Protein 3B7C (pdb70)

Foldseek 3Di:
DVVLVVVLVVQLLVCLQVLNLVSVVQADQDQLAEAEPHDDDGGDVVVSVVCCVVPVDSLQSAHKDWDWPDWAPDPFKITKTKMWGHHDPDIDIWIKDFIWGQDPNHTHTSIYIYD

Structure (mmCIF, N/CA/C/O backbone):
data_3B7C
#
_entry.id   3B7C
#
_cell.length_a   66.190
_cell.length_b   66.190
_cell.length_c   126.070
_cell.angle_alpha   90.000
_cell.angle_beta   90.000
_cell.angle_gamma   120.000
#
_symmetry.space_group_name_H-M   'P 65 2 2'
#
loop_
_entity.id
_entity.type
_entity.pdbx_description
1 polymer 'Uncharacterized protein'
2 non-polymer 'CHLORIDE ION'
3 non-polymer 1,2-ETHANEDIOL
4 water water
#
loop_
_atom_site.group_PDB
_atom_site.id
_atom_site.type_symbol
_atom_site.label_atom_id
_atom_site.label_alt_id
_atom_site.label_comp_id
_atom_site.label_asym_id
_atom_site.label_entity_id
_atom_site.label_seq_id
_atom_site.pdbx_PDB_ins_code
_atom_site.Cartn_x
_atom_site.Cartn_y
_atom_site.Cartn_z
_atom_site.occupancy
_atom_site.B_iso_or_equiv
_atom_site.auth_seq_id
_atom_site.auth_comp_id
_atom_site.auth_asym_id
_atom_site.auth_atom_id
_atom_site.pdbx_PDB_model_num
ATOM 9 N N . PRO A 1 3 ? 9.432 30.525 -2.366 1.00 21.42 2 PRO A N 1
ATOM 10 C CA . PRO A 1 3 ? 8.036 30.855 -2.278 1.00 21.16 2 PRO A CA 1
ATOM 11 C C . PRO A 1 3 ? 7.055 29.711 -2.558 1.00 17.60 2 PRO A C 1
ATOM 12 O O . PRO A 1 3 ? 6.007 29.675 -1.962 1.00 15.25 2 PRO A O 1
ATOM 16 N N . THR A 1 4 ? 7.358 28.817 -3.487 1.00 14.18 3 THR A N 1
ATOM 17 C CA . THR A 1 4 ? 6.395 27.793 -3.811 1.00 13.71 3 THR A CA 1
ATOM 18 C C . THR A 1 4 ? 6.227 26.912 -2.571 1.00 14.98 3 THR A C 1
ATOM 19 O O . THR A 1 4 ? 5.118 26.459 -2.288 1.00 14.21 3 THR A O 1
ATOM 23 N N . ASP A 1 5 ? 7.320 26.735 -1.813 1.00 13.96 4 ASP A N 1
ATOM 24 C CA . ASP A 1 5 ? 7.279 25.905 -0.606 1.00 16.82 4 ASP A CA 1
ATOM 25 C C . ASP A 1 5 ? 6.421 26.573 0.472 1.00 18.35 4 ASP A C 1
ATOM 26 O O . ASP A 1 5 ? 5.639 25.898 1.167 1.00 18.15 4 ASP A O 1
ATOM 31 N N . ASP A 1 6 ? 6.566 27.892 0.593 1.00 16.14 5 ASP A N 1
ATOM 32 C CA . ASP A 1 6 ? 5.759 28.649 1.539 1.00 17.77 5 ASP A CA 1
ATOM 33 C C . ASP A 1 6 ? 4.300 28.609 1.142 1.00 16.82 5 ASP A C 1
ATOM 34 O O . ASP A 1 6 ? 3.413 28.550 2.036 1.00 15.10 5 ASP A O 1
ATOM 39 N N . ILE A 1 7 ? 4.009 28.616 -0.176 1.00 14.53 6 ILE A N 1
ATOM 40 C CA . ILE A 1 7 ? 2.626 28.613 -0.653 1.00 14.72 6 ILE A CA 1
ATOM 41 C C . ILE A 1 7 ? 1.981 27.251 -0.418 1.00 16.43 6 ILE A C 1
ATOM 42 O O . ILE A 1 7 ? 0.837 27.125 0.055 1.00 16.56 6 ILE A O 1
ATOM 47 N N . VAL A 1 8 ? 2.766 26.206 -0.670 1.00 12.59 7 VAL A N 1
ATOM 48 C CA . VAL A 1 8 ? 2.342 24.846 -0.369 1.00 14.89 7 VAL A CA 1
ATOM 49 C C . VAL A 1 8 ? 2.020 24.689 1.134 1.00 15.79 7 VAL A C 1
ATOM 50 O O . VAL A 1 8 ? 1.014 24.088 1.501 1.00 14.63 7 VAL A O 1
ATOM 54 N N . GLN A 1 9 ? 2.887 25.217 1.989 1.00 15.27 8 GLN A N 1
ATOM 55 C CA . GLN A 1 9 ? 2.688 25.157 3.429 1.00 17.60 8 GLN A CA 1
ATOM 56 C C . GLN A 1 9 ? 1.461 25.935 3.910 1.00 15.86 8 GLN A C 1
ATOM 57 O O . GLN A 1 9 ? 0.801 25.517 4.836 1.00 14.68 8 GLN A O 1
ATOM 63 N N A LEU A 1 10 ? 1.211 27.088 3.306 0.50 16.24 9 LEU A N 1
ATOM 64 N N B LEU A 1 10 ? 1.188 27.093 3.301 0.50 16.45 9 LEU A N 1
ATOM 65 C CA A LEU A 1 10 ? 0.005 27.854 3.560 0.50 15.81 9 LEU A CA 1
ATOM 66 C CA B LEU A 1 10 ? -0.046 27.848 3.560 0.50 16.32 9 LEU A CA 1
ATOM 67 C C A LEU A 1 10 ? -1.243 27.000 3.369 0.50 15.25 9 LEU A C 1
ATOM 68 C C B LEU A 1 10 ? -1.232 26.938 3.404 0.50 15.93 9 LEU A C 1
ATOM 69 O O A LEU A 1 10 ? -2.133 27.002 4.220 0.50 14.70 9 LEU A O 1
ATOM 70 O O B LEU A 1 10 ? -2.056 26.825 4.312 0.50 16.30 9 LEU A O 1
ATOM 79 N N . LEU A 1 11 ? -1.310 26.274 2.252 1.00 14.27 10 LEU A N 1
ATOM 80 C CA . LEU A 1 11 ? -2.462 25.415 1.972 1.00 14.45 10 LEU A CA 1
ATOM 81 C C . LEU A 1 11 ? -2.485 24.169 2.858 1.00 16.95 10 LEU A C 1
ATOM 82 O O . LEU A 1 11 ? -3.566 23.7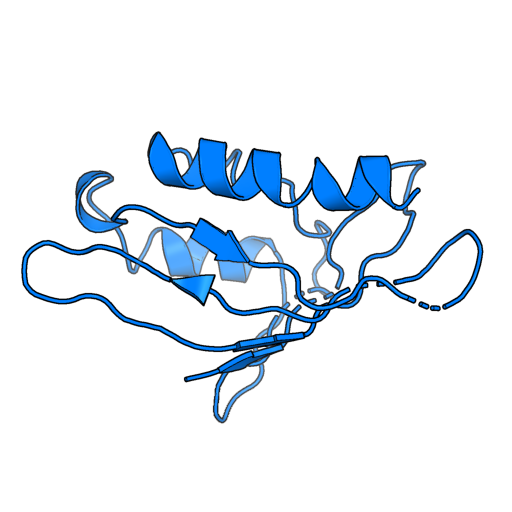32 3.333 1.00 16.24 10 LEU A O 1
ATOM 87 N N . LYS A 1 12 ? -1.312 23.613 3.136 1.00 12.78 11 LYS A N 1
ATOM 88 C CA . LYS A 1 12 ? -1.237 22.496 4.081 1.00 14.85 11 LYS A CA 1
ATOM 89 C C . LYS A 1 12 ? -1.717 22.945 5.467 1.00 12.77 11 LYS A C 1
ATOM 90 O O . LYS A 1 12 ? -2.474 22.220 6.100 1.00 14.59 11 LYS A O 1
ATOM 94 N N . GLY A 1 13 ? -1.294 24.115 5.936 1.00 13.31 12 GLY A N 1
ATOM 95 C CA . GLY A 1 13 ? -1.737 24.641 7.222 1.00 14.54 12 GLY A CA 1
ATOM 96 C C . GLY A 1 13 ? -3.254 24.819 7.319 1.00 15.74 12 GLY A C 1
ATOM 97 O O . GLY A 1 13 ? -3.894 24.557 8.374 1.00 16.55 12 GLY A O 1
ATOM 98 N N . GLN A 1 14 ? -3.848 25.275 6.220 1.00 14.48 13 GLN A N 1
ATOM 99 C CA . GLN A 1 14 ? -5.306 25.431 6.139 1.00 15.44 13 GLN A CA 1
ATOM 100 C C . GLN A 1 14 ? -6.016 24.061 6.221 1.00 15.50 13 GLN A C 1
ATOM 101 O O . GLN A 1 14 ? -6.947 23.944 6.960 1.00 15.60 13 GLN A O 1
ATOM 107 N N . GLU A 1 15 ? -5.561 23.060 5.473 1.00 15.53 14 GLU A N 1
ATOM 108 C CA . GLU A 1 15 ? -6.097 21.705 5.602 1.00 17.03 14 GLU A CA 1
ATOM 109 C C . GLU A 1 15 ? -6.056 21.260 7.060 1.00 16.43 14 GLU A C 1
ATOM 110 O O . GLU A 1 15 ? -7.030 20.768 7.614 1.00 14.45 14 GLU A O 1
ATOM 116 N N . GLU A 1 16 ? -4.908 21.437 7.689 1.00 17.45 15 GLU A N 1
ATOM 117 C CA . GLU A 1 16 ? -4.709 20.960 9.062 1.00 18.28 15 GLU A CA 1
ATOM 118 C C . GLU A 1 16 ? -5.606 21.676 10.027 1.00 13.69 15 GLU A C 1
ATOM 119 O O . GLU A 1 16 ? -6.248 21.042 10.854 1.00 17.29 15 GLU A O 1
ATOM 125 N N . ALA A 1 17 ? -5.751 22.995 9.865 1.00 15.92 16 ALA A N 1
ATOM 126 C CA . ALA A 1 17 ? -6.605 23.762 10.764 1.00 12.53 16 ALA A CA 1
ATOM 127 C C . ALA A 1 17 ? -8.047 23.346 10.591 1.00 16.67 16 ALA A C 1
ATOM 128 O O . ALA A 1 17 ? -8.750 23.099 11.567 1.00 16.80 16 ALA A O 1
ATOM 130 N N . TRP A 1 18 ? -8.502 23.270 9.337 1.00 13.42 17 TRP A N 1
ATOM 131 C CA . TRP A 1 18 ? -9.853 22.816 9.044 1.00 12.03 17 TRP A CA 1
ATOM 132 C C . TRP A 1 18 ? -10.128 21.432 9.657 1.00 15.53 17 TRP A C 1
ATOM 133 O O . TRP A 1 18 ? -11.164 21.228 10.267 1.00 15.64 17 TRP A O 1
ATOM 144 N N . ASN A 1 19 ? -9.169 20.533 9.492 1.00 13.58 18 ASN A N 1
ATOM 145 C CA . ASN A 1 19 ? -9.290 19.135 9.920 1.00 14.24 18 ASN A CA 1
ATOM 146 C C . ASN A 1 19 ? -9.234 18.920 11.434 1.00 18.84 18 ASN A C 1
ATOM 147 O O . ASN A 1 19 ? -9.681 17.874 11.938 1.00 16.11 18 ASN A O 1
ATOM 152 N N . ARG A 1 20 ? -8.795 19.941 12.164 1.00 15.85 19 ARG A N 1
ATOM 153 C CA . ARG A 1 20 ? -8.933 19.916 13.641 1.00 19.22 19 ARG A CA 1
ATOM 154 C C . ARG A 1 20 ? -10.071 20.821 14.149 1.00 19.12 19 ARG A C 1
ATOM 155 O O . ARG A 1 20 ? -10.288 20.940 15.372 1.00 17.81 19 ARG A O 1
ATOM 163 N N . GLY A 1 21 ? -10.818 21.428 13.223 1.00 16.97 20 GLY A N 1
ATOM 164 C CA . GLY A 1 21 ? -12.017 22.202 13.577 1.00 18.99 20 GLY A CA 1
ATOM 165 C C . GLY A 1 21 ? -11.669 23.614 14.051 1.00 18.92 20 GLY A C 1
ATOM 166 O O . GLY A 1 21 ? -12.446 24.218 14.823 1.00 20.69 20 GLY A O 1
ATOM 167 N N . ASP A 1 22 ? -10.523 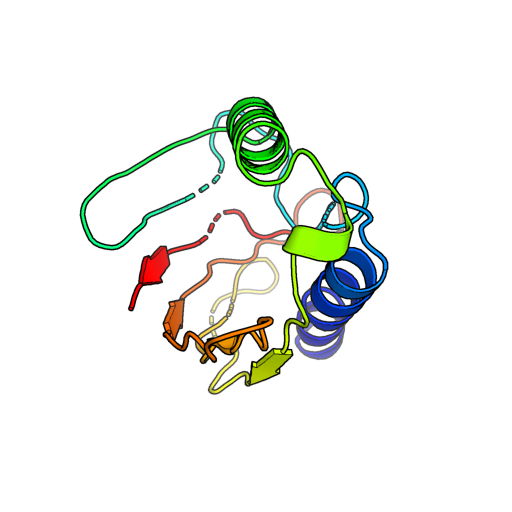24.158 13.614 1.00 18.59 21 ASP A N 1
ATOM 168 C CA . ASP A 1 22 ? -10.075 25.493 14.057 1.00 17.11 21 ASP A CA 1
ATOM 169 C C . ASP A 1 22 ? -10.266 26.543 12.955 1.00 19.53 21 ASP A C 1
ATOM 170 O O . ASP A 1 22 ? -9.358 26.753 12.161 1.00 18.41 21 ASP A O 1
ATOM 175 N N . LEU A 1 23 ? -11.441 27.184 12.928 1.00 21.43 22 LEU A N 1
ATOM 176 C CA . LEU A 1 23 ? -11.787 28.156 11.871 1.00 19.66 22 LEU A CA 1
ATOM 177 C C . LEU A 1 23 ? -10.917 29.387 11.978 1.00 20.21 22 LEU A C 1
ATOM 178 O O . LEU A 1 23 ? -10.566 30.004 10.953 1.00 16.71 22 LEU A O 1
ATOM 183 N N . ASP A 1 24 ? -10.540 29.760 13.200 1.00 20.24 23 ASP A N 1
ATOM 184 C CA . ASP A 1 24 ? -9.693 30.930 13.399 1.00 20.68 23 ASP A CA 1
ATOM 185 C C . ASP A 1 24 ? -8.307 30.733 12.787 1.00 21.20 23 ASP A C 1
ATOM 186 O O . ASP A 1 24 ? -7.820 31.610 12.058 1.00 22.35 23 ASP A O 1
ATOM 191 N N . ALA A 1 25 ? -7.729 29.554 12.979 1.00 17.19 24 ALA A N 1
ATOM 192 C CA . ALA A 1 25 ? -6.466 29.215 12.362 1.00 18.20 24 ALA A CA 1
ATOM 193 C C . ALA A 1 25 ? -6.567 29.099 10.851 1.00 15.54 24 ALA A C 1
ATOM 194 O O . ALA A 1 25 ? -5.672 29.523 10.143 1.00 16.43 24 ALA A O 1
ATOM 196 N N . TYR A 1 26 ? -7.673 28.524 10.389 1.00 14.67 25 TYR A N 1
ATOM 197 C CA . TYR A 1 26 ? -7.936 28.367 8.958 1.00 16.37 25 TYR A CA 1
ATOM 198 C C . TYR A 1 26 ? -7.908 29.720 8.291 1.00 15.05 25 TYR A C 1
ATOM 199 O O . TYR A 1 26 ? -7.348 29.862 7.185 1.00 15.29 25 TYR A O 1
ATOM 216 N N . GLN A 1 28 ? -6.335 32.310 8.995 1.00 15.62 27 GLN A N 1
ATOM 217 C CA . GLN A 1 28 ? -5.028 32.908 8.880 1.00 15.78 27 GLN A CA 1
ATOM 218 C C . GLN A 1 28 ? -4.395 32.704 7.532 1.00 16.64 27 GLN A C 1
ATOM 219 O O . GLN A 1 28 ? -3.469 33.397 7.201 1.00 16.02 27 GLN A O 1
ATOM 225 N N . GLY A 1 29 ? -4.897 31.775 6.724 1.00 15.04 28 GLY A N 1
ATOM 226 C CA . GLY A 1 29 ? -4.446 31.671 5.322 1.00 14.81 28 GLY A CA 1
ATOM 227 C C . GLY A 1 29 ? -4.851 32.796 4.394 1.00 14.59 28 GLY A C 1
ATOM 228 O O . GLY A 1 29 ? -4.255 32.969 3.310 1.00 14.90 28 GLY A O 1
ATOM 229 N N . TYR A 1 30 ? -5.867 33.547 4.810 1.00 14.21 29 TYR A N 1
ATOM 230 C CA . TYR A 1 30 ? -6.455 34.650 4.033 1.00 13.52 29 TYR A CA 1
ATOM 231 C C . TYR A 1 30 ? -5.972 35.997 4.522 1.00 11.64 29 TYR A C 1
ATOM 232 O O . TYR A 1 30 ? -5.808 36.229 5.724 1.00 12.43 29 TYR A O 1
ATOM 241 N N . TRP A 1 31 ? -5.812 36.909 3.579 1.00 14.77 30 TRP A N 1
ATOM 242 C CA . TRP A 1 31 ? -5.532 38.293 3.869 1.00 14.42 30 TRP A CA 1
ATOM 243 C C . TRP A 1 31 ? -6.576 38.927 4.749 1.00 11.91 30 TRP A C 1
ATOM 244 O O . TRP A 1 31 ? -7.739 38.965 4.384 1.00 12.86 30 TRP A O 1
ATOM 255 N N . GLN A 1 32 ? -6.125 39.485 5.869 1.00 11.43 31 GLN A N 1
ATOM 256 C CA . GLN A 1 32 ? -7.073 40.089 6.798 1.00 8.40 31 GLN A CA 1
ATOM 257 C C . GLN A 1 32 ? -7.378 41.514 6.420 1.00 13.35 31 GLN A C 1
ATOM 258 O O . GLN A 1 32 ? -6.741 42.482 6.919 1.00 12.88 31 GLN A O 1
ATOM 264 N N . ASN A 1 33 ? -8.341 41.659 5.519 1.00 12.56 32 ASN A N 1
ATOM 265 C CA . ASN A 1 33 ? -8.659 42.944 4.965 1.00 13.68 32 ASN A CA 1
ATOM 266 C C . ASN A 1 33 ? -10.096 42.899 4.450 1.00 15.88 32 ASN A C 1
ATOM 267 O O . ASN A 1 33 ? -10.594 41.840 4.032 1.00 13.14 32 ASN A O 1
ATOM 272 N N A GLU A 1 34 ? -10.759 44.054 4.489 0.50 14.45 33 GLU A N 1
ATOM 273 N N B GLU A 1 34 ? -10.804 44.023 4.556 0.50 15.30 33 GLU A N 1
ATOM 274 C CA A GLU A 1 34 ? -12.052 44.250 3.813 0.50 13.73 33 GLU A CA 1
ATOM 275 C CA B GLU A 1 34 ? -12.149 44.130 3.968 0.50 16.39 33 GLU A CA 1
ATOM 276 C C A GLU A 1 34 ? -11.982 44.054 2.272 0.50 12.60 33 GLU A C 1
ATOM 277 C C B GLU A 1 34 ? -12.217 43.770 2.475 0.50 16.67 33 GLU A C 1
ATOM 278 O O A GLU A 1 34 ? -12.994 43.766 1.605 0.50 14.57 33 GLU A O 1
ATOM 279 O O B GLU A 1 34 ? -13.253 43.284 1.998 0.50 15.59 33 GLU A O 1
ATOM 290 N N A GLN A 1 35 ? -10.794 44.164 1.697 0.50 10.40 34 GLN A N 1
ATOM 291 N N B GLN A 1 35 ? -11.134 44.022 1.743 0.50 15.51 34 GLN A N 1
ATOM 292 C CA A GLN A 1 35 ? -10.646 43.888 0.265 0.50 11.30 34 GLN A CA 1
ATOM 293 C CA B GLN A 1 35 ? -11.089 43.768 0.294 0.50 17.97 34 GLN A CA 1
ATOM 294 C C A GLN A 1 35 ? -10.585 42.408 -0.104 0.50 10.70 34 GLN A C 1
ATOM 295 C C B GLN A 1 35 ? -10.449 42.422 -0.080 0.50 15.43 34 GLN A C 1
ATOM 296 O O A GLN A 1 35 ? -10.764 42.080 -1.285 0.50 8.83 34 GLN A O 1
ATOM 297 O O B GLN A 1 35 ? -9.999 42.202 -1.210 0.50 17.45 34 GLN A O 1
ATOM 308 N N . LEU A 1 36 ? -10.438 41.502 0.873 1.00 13.89 35 LEU A N 1
ATOM 309 C CA . LEU A 1 36 ? -10.341 40.064 0.534 1.00 11.29 35 LEU A CA 1
ATOM 310 C C . LEU A 1 36 ? -11.559 39.740 -0.355 1.00 12.70 35 LEU A C 1
ATOM 311 O O . LEU A 1 36 ? -12.671 40.090 -0.018 1.00 12.45 35 LEU A O 1
ATOM 332 N N A LEU A 1 38 ? -13.712 36.604 -2.177 0.50 10.62 37 LEU A N 1
ATOM 333 N N B LEU A 1 38 ? -13.785 36.994 -2.387 0.50 13.81 37 LEU A N 1
ATOM 334 C CA A LEU A 1 38 ? -14.096 35.199 -2.392 0.50 13.23 37 LEU A CA 1
ATOM 335 C CA B LEU A 1 38 ? -14.167 35.581 -2.427 0.50 15.11 37 LEU A CA 1
ATOM 336 C C A LEU A 1 38 ? -15.235 35.147 -3.401 0.50 13.44 37 LEU A C 1
ATOM 337 C C B LEU A 1 38 ? -15.148 35.415 -3.592 0.50 13.44 37 LEU A C 1
ATOM 338 O O A LEU A 1 38 ? -16.310 35.726 -3.240 0.50 13.83 37 LEU A O 1
ATOM 339 O O B LEU A 1 38 ? -16.043 36.258 -3.747 0.50 11.93 37 LEU A O 1
ATOM 348 N N . ILE A 1 39 ? -14.976 34.387 -4.435 1.00 13.78 38 ILE A N 1
ATOM 349 C CA . ILE A 1 39 ? -15.901 34.182 -5.538 1.00 13.02 38 ILE A CA 1
ATOM 350 C C . ILE A 1 39 ? -16.368 32.736 -5.523 1.00 10.79 38 ILE A C 1
ATOM 351 O O . ILE A 1 39 ? -15.566 31.840 -5.439 1.00 12.34 38 ILE A O 1
ATOM 356 N N . SER A 1 40 ? -17.679 32.522 -5.559 1.00 11.43 39 SER A N 1
ATOM 357 C CA . SER A 1 40 ? -18.259 31.207 -5.533 1.00 13.47 39 SER A CA 1
ATOM 358 C C . SER A 1 40 ? -18.690 30.900 -6.968 1.00 13.37 39 SER A C 1
ATOM 359 O O . SER A 1 40 ? -18.216 31.552 -7.931 1.00 15.63 39 SER A O 1
ATOM 362 N N A ASN A 1 41 ? -19.578 29.933 -7.151 0.50 11.66 40 ASN A N 1
ATOM 363 N N B ASN A 1 41 ? -19.558 29.907 -7.132 0.50 12.98 40 ASN A N 1
ATOM 364 C CA A ASN A 1 41 ? -20.103 29.633 -8.501 0.50 11.38 40 ASN A CA 1
ATOM 365 C CA B ASN A 1 41 ? -20.163 29.615 -8.444 0.50 13.83 40 ASN A CA 1
ATOM 366 C C A ASN A 1 41 ? -20.762 30.815 -9.205 0.50 12.13 40 ASN A C 1
ATOM 367 C C B ASN A 1 41 ? -20.634 30.888 -9.137 0.50 14.12 40 ASN A C 1
ATOM 368 O O A ASN A 1 41 ? -20.665 30.935 -10.443 0.50 8.62 40 ASN A O 1
ATOM 369 O O B ASN A 1 41 ? -20.216 31.183 -10.251 0.50 16.73 40 ASN A O 1
ATOM 378 N N . GLY A 1 42 ? -21.482 31.665 -8.464 1.00 11.91 41 GLY A N 1
ATOM 379 C CA . GLY A 1 42 ? -22.242 32.726 -9.097 1.00 13.24 41 GLY A CA 1
ATOM 380 C C . GLY A 1 42 ? -22.209 34.065 -8.416 1.00 11.75 41 GLY A C 1
ATOM 381 O O . GLY A 1 42 ? -22.884 34.977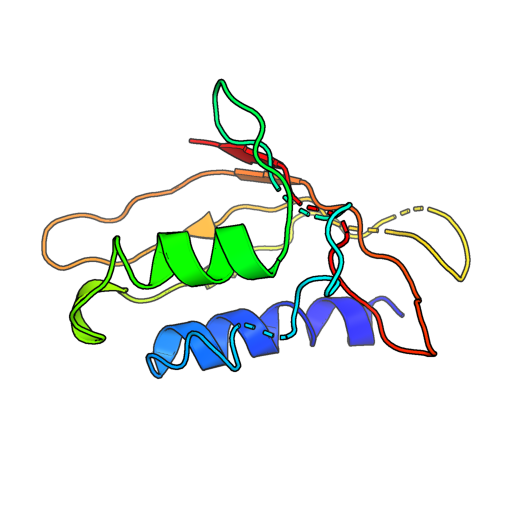 -8.866 1.00 13.90 41 GLY A O 1
ATOM 382 N N . LYS A 1 43 ? -21.471 34.201 -7.347 1.00 12.38 42 LYS A N 1
ATOM 383 C CA . LYS A 1 43 ? -21.540 35.425 -6.534 1.00 14.36 42 LYS A CA 1
ATOM 384 C C . LYS A 1 43 ? -20.187 35.871 -5.965 1.00 12.75 42 LYS A C 1
ATOM 385 O O . LYS A 1 43 ? -19.297 35.089 -5.795 1.00 14.29 42 LYS A O 1
ATOM 387 N N . PHE A 1 44 ? -20.092 37.152 -5.670 1.00 18.04 43 PHE A N 1
ATOM 388 C CA . PHE A 1 44 ? -18.927 37.743 -4.981 1.00 16.24 43 PHE A CA 1
ATOM 389 C C . PHE A 1 44 ? -19.229 38.030 -3.533 1.00 20.80 43 PHE A C 1
ATOM 390 O O . PHE A 1 44 ? -20.339 38.447 -3.183 1.00 22.50 43 PHE A O 1
ATOM 398 N N . ARG A 1 45 ? -18.239 37.827 -2.698 1.00 18.28 44 ARG A N 1
ATOM 399 C CA . ARG A 1 45 ? -18.359 38.280 -1.312 1.00 17.48 44 ARG A CA 1
ATOM 400 C C . ARG A 1 45 ? -16.995 38.887 -0.968 1.00 20.34 44 ARG A C 1
ATOM 401 O O . ARG A 1 45 ? -15.968 38.550 -1.553 1.00 22.21 44 ARG A O 1
ATOM 404 N N . ASN A 1 46 ? -16.966 39.795 -0.028 1.00 14.50 45 ASN A N 1
ATOM 405 C CA . ASN A 1 46 ? -15.707 40.369 0.356 1.00 14.32 45 ASN A CA 1
ATOM 406 C C . ASN A 1 46 ? -15.565 40.453 1.857 1.00 14.47 45 ASN A C 1
ATOM 407 O O . ASN A 1 46 ? -16.569 40.577 2.576 1.00 16.51 45 ASN A O 1
ATOM 412 N N . GLY A 1 47 ? -14.314 40.430 2.284 1.00 15.04 46 GLY A N 1
ATOM 413 C CA . GLY A 1 47 ? -13.915 40.762 3.649 1.00 13.50 46 GLY A CA 1
ATOM 414 C C . GLY A 1 47 ? -13.640 39.526 4.475 1.00 13.00 46 GLY A C 1
ATOM 415 O O . GLY A 1 47 ? -14.364 38.529 4.422 1.00 13.24 46 GLY A O 1
ATOM 416 N N . TRP A 1 48 ? -12.615 39.632 5.279 1.00 15.03 47 TRP A N 1
ATOM 417 C CA . TRP A 1 48 ? -12.127 38.553 6.112 1.00 11.94 47 TRP A CA 1
ATOM 418 C C . TRP A 1 48 ? -13.077 38.349 7.286 1.00 12.42 47 TRP A C 1
ATOM 419 O O . TRP A 1 48 ? -13.418 37.233 7.623 1.00 11.51 47 TRP A O 1
ATOM 430 N N . ASP A 1 49 ? -13.469 39.442 7.960 1.00 12.99 48 ASP A N 1
ATOM 431 C CA . ASP A 1 49 ? -14.413 39.314 9.086 1.00 13.51 48 ASP A CA 1
ATOM 432 C C . ASP A 1 49 ? -15.713 38.650 8.635 1.00 13.22 48 ASP A C 1
ATOM 433 O O . ASP A 1 49 ? -16.263 37.764 9.309 1.00 13.33 48 ASP A O 1
ATOM 438 N N . GLU A 1 50 ? -16.219 39.110 7.506 1.00 12.64 49 GLU A N 1
ATOM 439 C CA . GLU A 1 50 ? -17.474 38.614 6.943 1.00 14.95 49 GLU A CA 1
ATOM 440 C C . GLU A 1 50 ? -17.362 37.121 6.596 1.00 16.18 49 GLU A C 1
ATOM 441 O O . GLU A 1 50 ? -18.302 36.367 6.857 1.00 15.59 49 GLU A O 1
ATOM 447 N N . THR A 1 51 ? -16.205 36.732 6.056 1.00 15.87 50 THR A N 1
ATOM 448 C CA . THR A 1 51 ? -15.929 35.312 5.695 1.00 14.79 50 THR A CA 1
ATOM 449 C C . THR A 1 51 ? -15.822 34.410 6.935 1.00 13.32 50 THR A C 1
ATOM 450 O O . THR A 1 51 ? -16.392 33.331 6.985 1.00 13.25 50 THR A O 1
ATOM 454 N N . LEU A 1 52 ? -15.110 34.858 7.948 1.00 12.52 51 LEU A N 1
ATOM 455 C CA . LEU A 1 52 ? -15.074 34.133 9.195 1.00 13.73 51 LEU A CA 1
ATOM 456 C C . LEU A 1 52 ? -16.487 33.972 9.781 1.00 14.43 51 LEU A C 1
ATOM 457 O O . LEU A 1 52 ? -16.852 32.864 10.231 1.00 14.34 51 LEU A O 1
ATOM 462 N N . ALA A 1 53 ? -17.274 35.061 9.755 1.00 14.99 52 ALA A N 1
ATOM 463 C CA . ALA A 1 53 ? -18.639 35.035 10.321 1.00 18.90 52 ALA A CA 1
ATOM 464 C C . ALA A 1 53 ? -19.504 34.013 9.601 1.00 16.78 52 ALA A C 1
ATOM 465 O O . ALA A 1 53 ? -20.295 33.290 10.270 1.00 18.40 52 ALA A O 1
ATOM 467 N N . ALA A 1 54 ? -19.343 33.972 8.274 1.00 16.31 53 ALA A N 1
ATOM 468 C CA . ALA A 1 54 ? -20.074 33.049 7.378 1.00 16.97 53 ALA A CA 1
ATOM 469 C C . ALA A 1 54 ? -19.720 31.583 7.726 1.00 19.32 53 ALA A C 1
ATOM 470 O O . ALA A 1 54 ? -20.602 30.744 7.882 1.00 18.40 53 ALA A O 1
ATOM 472 N N . TYR A 1 55 ? -18.452 31.265 7.925 1.00 16.81 54 TYR A N 1
ATOM 473 C CA . TYR A 1 55 ? -18.108 29.878 8.281 1.00 16.82 54 TYR A CA 1
ATOM 474 C C . TYR A 1 55 ? -18.696 29.473 9.611 1.00 16.42 54 TYR A C 1
ATOM 475 O O . TYR A 1 55 ? -19.238 28.380 9.746 1.00 18.72 54 TYR A O 1
ATOM 484 N N . LYS A 1 56 ? -18.694 30.399 10.588 1.00 16.65 55 LYS A N 1
ATOM 485 C CA . LYS A 1 56 ? -19.226 30.112 11.904 1.00 18.07 55 LYS A CA 1
ATOM 486 C C . LYS A 1 56 ? -20.726 29.852 11.847 1.00 19.45 55 LYS A C 1
ATOM 487 O O . LYS A 1 56 ? -21.218 28.985 12.565 1.00 19.58 55 LYS A O 1
ATOM 493 N N A LYS A 1 57 ? -21.415 30.647 11.013 0.50 21.24 56 LYS A N 1
ATOM 494 N N B LYS A 1 57 ? -21.434 30.609 11.004 0.50 20.07 56 LYS A N 1
ATOM 495 C CA A LYS A 1 57 ? -22.847 30.507 10.701 0.50 21.91 56 LYS A CA 1
ATOM 496 C CA B LYS A 1 57 ? -22.874 30.432 10.806 0.50 20.46 56 LYS A CA 1
ATOM 497 C C A LYS A 1 57 ? -23.166 29.146 10.111 0.50 20.21 56 LYS A C 1
ATOM 498 C C B LYS A 1 57 ? -23.212 29.140 10.069 0.50 19.52 56 LYS A C 1
ATOM 499 O O A LYS A 1 57 ? -24.130 28.490 10.529 0.50 22.03 56 LYS A O 1
ATOM 500 O O B LYS A 1 57 ? -24.255 28.527 10.329 0.50 22.01 56 LYS A O 1
ATOM 511 N N . ASN A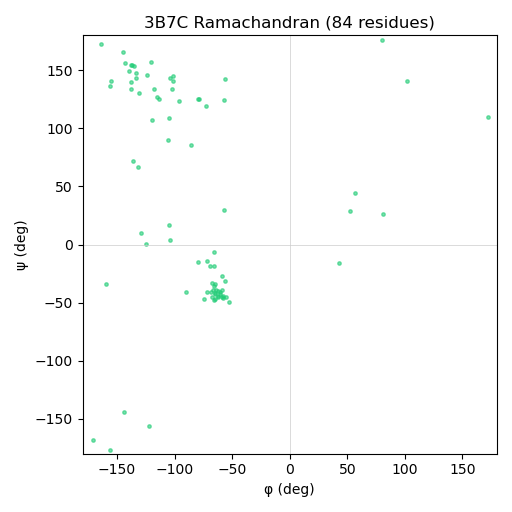 1 58 ? -22.338 28.719 9.162 1.00 18.81 57 ASN A N 1
ATOM 512 C CA . ASN A 1 58 ? -22.601 27.495 8.404 1.00 18.94 57 ASN A CA 1
ATOM 513 C C . ASN A 1 58 ? -22.171 26.213 9.083 1.00 20.49 57 ASN A C 1
ATOM 514 O O . ASN A 1 58 ? -22.707 25.133 8.746 1.00 19.27 57 ASN A O 1
ATOM 519 N N . TYR A 1 59 ? -21.220 26.343 10.006 1.00 16.87 58 TYR A N 1
ATOM 520 C CA . TYR A 1 59 ? -20.621 25.206 10.709 1.00 17.38 58 TYR A CA 1
ATOM 521 C C . TYR A 1 59 ? -20.600 25.478 12.203 1.00 18.92 58 TYR A C 1
ATOM 522 O O . TYR A 1 59 ? -19.506 25.636 12.772 1.00 21.38 58 TYR A O 1
ATOM 531 N N . PRO A 1 60 ? -21.801 25.552 12.842 1.00 23.22 59 PRO A N 1
ATOM 532 C CA . PRO A 1 60 ? -21.920 25.718 14.285 1.00 25.27 59 PRO A CA 1
ATOM 533 C C . PRO A 1 60 ? -21.241 24.582 15.073 1.00 26.73 59 PRO A C 1
ATOM 534 O O . PRO A 1 60 ? -20.803 24.790 16.193 1.00 27.58 59 PRO A O 1
ATOM 538 N N . ASP A 1 61 ? -21.138 23.398 14.474 1.00 22.12 60 ASP A N 1
ATOM 539 C CA . ASP A 1 61 ? -20.523 22.231 15.149 1.00 22.95 60 ASP A CA 1
ATOM 540 C C . ASP A 1 61 ? -19.230 21.886 14.405 1.00 21.01 60 ASP A C 1
ATOM 541 O O . ASP A 1 61 ? -19.276 21.638 13.203 1.00 25.63 60 ASP A O 1
ATOM 546 N N . LYS A 1 62 ? -18.097 21.822 15.102 1.00 18.59 61 LYS A N 1
ATOM 547 C CA . LYS A 1 62 ? -16.818 21.516 14.453 1.00 18.37 61 LYS A CA 1
ATOM 548 C C . LYS A 1 62 ? -16.867 20.163 13.669 1.00 17.50 61 LYS A C 1
ATOM 549 O O . LYS A 1 62 ? -16.194 19.998 12.642 1.00 16.91 61 LYS A O 1
ATOM 551 N N . GLU A 1 63 ? -17.676 19.202 14.153 1.00 14.72 62 GLU A N 1
ATOM 552 C CA . GLU A 1 63 ? -17.761 17.908 13.439 1.00 13.96 62 GLU A CA 1
ATOM 553 C C . GLU A 1 63 ? -18.372 17.993 12.036 1.00 12.83 62 GLU A C 1
ATOM 554 O O . GLU A 1 63 ? -18.197 17.097 11.199 1.00 15.11 62 GLU A O 1
ATOM 560 N N . SER A 1 64 ? -19.079 19.089 11.786 1.00 13.99 63 SER A N 1
ATOM 561 C CA . SER A 1 64 ? -19.762 19.290 10.525 1.00 15.16 63 SER A CA 1
ATOM 562 C C . SER A 1 64 ? -18.818 19.760 9.411 1.00 15.07 63 SER A C 1
ATOM 563 O O . SER A 1 64 ? -19.152 19.667 8.254 1.00 15.81 63 SER A O 1
ATOM 566 N N . LEU A 1 65 ? -17.617 20.213 9.766 1.00 15.31 64 LEU A N 1
ATOM 567 C CA . LEU A 1 65 ? -16.638 20.695 8.767 1.00 13.78 64 LEU A CA 1
ATOM 568 C C . LEU A 1 65 ? -16.247 19.622 7.782 1.00 12.88 64 LEU A C 1
ATOM 569 O O . LEU A 1 65 ? -16.107 19.885 6.602 1.00 16.89 64 LEU A O 1
ATOM 574 N N . GLY A 1 66 ? -16.020 18.402 8.273 1.00 13.36 65 GLY A N 1
ATOM 575 C CA . GLY A 1 66 ? -15.603 17.300 7.404 1.00 15.27 65 GLY A CA 1
ATOM 576 C C . GLY A 1 66 ? -14.129 17.370 7.103 1.00 13.20 65 GLY A C 1
ATOM 577 O O . GLY A 1 66 ? -13.456 18.301 7.529 1.00 15.25 65 GLY A O 1
ATOM 578 N N . GLU A 1 67 ? -13.632 16.371 6.385 1.00 13.37 66 GLU A N 1
ATOM 579 C CA . GLU A 1 67 ? -12.187 16.280 6.153 1.00 12.20 66 GLU A CA 1
ATOM 580 C C . GLU A 1 67 ? -11.859 16.894 4.811 1.00 11.75 66 GLU A C 1
ATOM 581 O O . GLU A 1 67 ? -12.367 16.448 3.764 1.00 12.31 66 GLU A O 1
ATOM 587 N N . LEU A 1 68 ? -10.952 17.884 4.833 1.00 13.98 67 LEU A N 1
ATOM 588 C CA . LEU A 1 68 ? -10.541 18.678 3.679 1.00 13.74 67 LEU A CA 1
ATOM 589 C C . LEU A 1 68 ? -9.202 18.253 3.119 1.00 13.56 67 LEU A C 1
ATOM 590 O O . LEU A 1 68 ? -8.273 18.062 3.874 1.00 14.46 67 LEU A O 1
ATOM 595 N N . LYS A 1 69 ? -9.130 18.121 1.796 1.00 14.40 68 LYS A N 1
ATOM 596 C CA . LYS A 1 69 ? -7.861 17.938 1.111 1.00 15.78 68 LYS A CA 1
ATOM 597 C C . LYS A 1 69 ? -7.801 18.766 -0.151 1.00 16.07 68 LYS A C 1
ATOM 598 O O . LYS A 1 69 ? -8.731 18.754 -0.977 1.00 14.27 68 LYS A O 1
ATOM 604 N N . PHE A 1 70 ? -6.661 19.456 -0.316 1.00 13.70 69 PHE A N 1
ATOM 605 C CA . PHE A 1 70 ? -6.396 20.185 -1.538 1.00 15.13 69 PHE A CA 1
ATOM 606 C C . PHE A 1 70 ? -5.434 19.352 -2.370 1.00 16.84 69 PHE A C 1
ATOM 607 O O . PHE A 1 70 ? -4.503 18.767 -1.848 1.00 17.73 69 PHE A O 1
ATOM 615 N N . THR A 1 71 ? -5.653 19.340 -3.671 1.00 15.80 70 THR A N 1
ATOM 616 C CA . THR A 1 71 ? -4.707 18.784 -4.641 1.00 13.60 70 THR A CA 1
ATOM 617 C C . THR A 1 71 ? -4.314 19.927 -5.577 1.00 13.70 70 THR A C 1
ATOM 618 O O . THR A 1 71 ? -5.117 20.360 -6.443 1.00 14.90 70 THR A O 1
ATOM 622 N N . ILE A 1 72 ? -3.073 20.407 -5.417 1.00 14.97 71 ILE A N 1
ATOM 623 C CA . ILE A 1 72 ? -2.594 21.569 -6.171 1.00 17.92 71 ILE A CA 1
ATOM 624 C C . ILE A 1 72 ? -2.233 21.080 -7.555 1.00 18.06 71 ILE A C 1
ATOM 625 O O . ILE A 1 72 ? -1.479 20.098 -7.698 1.00 22.17 71 ILE A O 1
ATOM 630 N N . LYS A 1 73 ? -2.804 21.702 -8.572 1.00 14.82 72 LYS A N 1
ATOM 631 C CA . LYS A 1 73 ? -2.476 21.341 -9.925 1.00 19.64 72 LYS A CA 1
ATOM 632 C C . LYS A 1 73 ? -1.290 22.176 -10.423 1.00 19.87 72 LYS A C 1
ATOM 633 O O . LYS A 1 73 ? -0.403 21.671 -11.145 1.00 18.94 72 LYS A O 1
ATOM 639 N N . GLU A 1 74 ? -1.287 23.470 -10.085 1.00 17.56 73 GLU A N 1
ATOM 640 C CA . GLU A 1 74 ? -0.211 24.353 -10.480 1.00 20.06 73 GLU A CA 1
ATOM 641 C C . GLU A 1 74 ? -0.079 25.555 -9.541 1.00 18.13 73 GLU A C 1
ATOM 642 O O . GLU A 1 74 ? -1.081 26.104 -9.131 1.00 16.10 73 GLU A O 1
ATOM 648 N N . ILE A 1 75 ? 1.171 25.923 -9.257 1.00 19.85 74 ILE A N 1
ATOM 649 C CA . ILE A 1 75 ? 1.543 27.212 -8.686 1.00 17.68 74 ILE A CA 1
ATOM 650 C C . ILE A 1 75 ? 2.396 27.933 -9.739 1.00 19.16 74 ILE A C 1
ATOM 651 O O . ILE A 1 75 ? 3.389 27.371 -10.224 1.00 17.92 74 ILE A O 1
ATOM 656 N N . LYS A 1 76 ? 2.006 29.150 -10.077 1.00 15.95 75 LYS A N 1
ATOM 657 C CA . LYS A 1 76 ? 2.722 29.954 -11.029 1.00 17.07 75 LYS A CA 1
ATOM 658 C C . LYS A 1 76 ? 3.135 31.250 -10.371 1.00 15.42 75 LYS A C 1
ATOM 659 O O . LYS A 1 76 ? 2.292 32.055 -9.940 1.00 13.27 75 LYS A O 1
ATOM 673 N N . LEU A 1 78 ? 4.131 34.854 -10.370 1.00 10.27 77 LEU A N 1
ATOM 674 C CA . LEU A 1 78 ? 3.889 36.003 -11.287 1.00 11.04 77 LEU A CA 1
ATOM 675 C C . LEU A 1 78 ? 4.923 37.106 -11.070 1.00 16.13 77 LEU A C 1
ATOM 676 O O . LEU A 1 78 ? 5.286 37.859 -11.993 1.00 14.20 77 LEU A O 1
ATOM 681 N N . SER A 1 79 ? 5.335 37.245 -9.820 1.00 13.73 78 SER A N 1
ATOM 682 C CA . SER A 1 79 ? 6.414 38.108 -9.424 1.00 9.91 78 SER A CA 1
ATOM 683 C C . SER A 1 79 ? 6.948 37.538 -8.085 1.00 8.29 78 SER A C 1
ATOM 684 O O . SER A 1 79 ? 6.448 36.529 -7.580 1.00 9.29 78 SER A O 1
ATOM 687 N N . ASN A 1 80 ? 7.920 38.233 -7.493 1.00 11.12 79 ASN A N 1
ATOM 688 C CA . ASN A 1 80 ? 8.346 37.887 -6.115 1.00 8.93 79 ASN A CA 1
ATOM 689 C C . ASN A 1 80 ? 7.284 38.113 -5.046 1.00 11.59 79 ASN A C 1
ATOM 690 O O . ASN A 1 80 ? 7.470 37.726 -3.887 1.00 11.90 79 ASN A O 1
ATOM 695 N N . TYR A 1 81 ? 6.161 38.712 -5.458 1.00 10.04 80 TYR A N 1
ATOM 696 C CA . TYR A 1 81 ? 5.101 39.167 -4.517 1.00 10.87 80 TYR A CA 1
ATOM 697 C C . TYR A 1 81 ? 3.716 38.626 -4.788 1.00 13.46 80 TYR A C 1
ATOM 698 O O . TYR A 1 81 ? 2.781 38.951 -4.046 1.00 13.25 80 TYR A O 1
ATOM 707 N N . ALA A 1 82 ? 3.578 37.807 -5.817 1.00 12.13 81 ALA A N 1
ATOM 708 C CA . ALA A 1 82 ? 2.265 37.388 -6.292 1.00 13.55 81 ALA A CA 1
ATOM 709 C C . ALA A 1 82 ? 2.368 36.062 -7.037 1.00 12.05 81 ALA A C 1
ATOM 710 O O . ALA A 1 82 ? 3.238 35.878 -7.859 1.00 13.04 81 ALA A O 1
ATOM 712 N N . ALA A 1 83 ? 1.451 35.151 -6.781 1.00 13.58 82 ALA A N 1
ATOM 713 C CA . ALA A 1 83 ? 1.399 33.875 -7.479 1.00 11.74 82 ALA A CA 1
ATOM 714 C C . ALA A 1 83 ? -0.051 33.424 -7.702 1.00 12.23 82 ALA A C 1
ATOM 715 O O . ALA A 1 83 ? -0.965 33.786 -6.936 1.00 14.40 82 ALA A O 1
ATOM 733 N N . VAL A 1 85 ? -2.491 30.070 -7.816 1.00 13.81 84 VAL A N 1
ATOM 734 C CA . VAL A 1 85 ? -2.549 28.657 -7.384 1.00 15.53 84 VAL A CA 1
ATOM 735 C C . VAL A 1 85 ? -3.827 28.069 -7.923 1.00 17.33 84 VAL A C 1
ATOM 736 O O . VAL A 1 85 ? -4.897 28.681 -7.708 1.00 18.53 84 VAL A O 1
ATOM 740 N N A VAL A 1 86 ? -3.734 26.941 -8.668 0.50 13.26 85 VAL A N 1
ATOM 741 N N B VAL A 1 86 ? -3.732 26.935 -8.615 0.50 13.01 85 VAL A N 1
ATOM 742 C CA A VAL A 1 86 ? -4.899 26.245 -9.315 0.50 14.49 85 VAL A CA 1
ATOM 743 C CA B VAL A 1 86 ? -4.933 26.258 -9.063 0.50 15.16 85 VAL A CA 1
ATOM 744 C C A VAL A 1 86 ? -4.954 24.786 -8.793 0.50 14.61 85 VAL A C 1
ATOM 745 C C B VAL A 1 86 ? -4.936 24.838 -8.542 0.50 15.14 85 VAL A C 1
ATOM 746 O O A VAL A 1 86 ? -3.939 24.107 -8.762 0.50 12.07 85 VAL A O 1
ATOM 747 O O B VAL A 1 86 ? -3.891 24.244 -8.245 0.50 14.50 85 VAL A O 1
ATOM 754 N N . GLY A 1 87 ? -6.126 24.301 -8.404 1.00 13.22 86 GLY A N 1
ATOM 755 C CA . GLY A 1 87 ? -6.234 22.985 -7.811 1.00 12.52 86 GLY A CA 1
ATOM 756 C C . GLY A 1 87 ? -7.634 22.484 -7.698 1.00 9.57 86 GLY A C 1
ATOM 757 O O . GLY A 1 87 ? -8.594 23.142 -8.131 1.00 12.46 86 GLY A O 1
ATOM 758 N N A ARG A 1 88 ? -7.750 21.298 -7.125 0.50 12.84 87 ARG A N 1
ATOM 759 N N B ARG A 1 88 ? -7.747 21.318 -7.078 0.50 14.14 87 ARG A N 1
ATOM 760 C CA A ARG A 1 88 ? -9.026 20.751 -6.771 0.50 10.50 87 ARG A CA 1
ATOM 761 C CA B ARG A 1 88 ? -9.013 20.715 -6.763 0.50 13.18 87 ARG A CA 1
ATOM 762 C C A ARG A 1 88 ? -9.169 20.709 -5.243 0.50 12.15 87 ARG A C 1
ATOM 763 C C B ARG A 1 88 ? -9.176 20.628 -5.240 0.50 13.49 87 ARG A C 1
ATOM 764 O O A ARG A 1 88 ? -8.183 20.593 -4.511 0.50 13.30 87 ARG A O 1
ATOM 765 O O B ARG A 1 88 ? -8.208 20.394 -4.507 0.50 13.99 87 ARG A O 1
ATOM 780 N N . TRP A 1 89 ? -10.400 20.786 -4.767 1.00 12.46 88 TRP A N 1
ATOM 781 C CA . TRP A 1 89 ? -10.673 20.560 -3.348 1.00 12.40 88 TRP A CA 1
ATOM 782 C C . TRP A 1 89 ? -11.598 19.377 -3.228 1.00 11.64 88 TRP A C 1
ATOM 783 O O . TRP A 1 89 ? -12.460 19.132 -4.121 1.00 11.89 88 TRP A O 1
ATOM 794 N N . ASP A 1 90 ? -11.436 18.674 -2.103 1.00 15.88 89 ASP A N 1
ATOM 795 C CA . ASP A 1 90 ? -12.284 17.531 -1.750 1.00 14.46 89 ASP A CA 1
ATOM 796 C C . ASP A 1 90 ? -12.644 17.584 -0.291 1.00 14.88 89 ASP A C 1
ATOM 797 O O . ASP A 1 90 ? -11.821 17.934 0.529 1.00 13.44 89 ASP A O 1
ATOM 802 N N . LEU A 1 91 ? -13.901 17.254 0.010 1.00 12.52 90 LEU A N 1
ATOM 803 C CA . LEU A 1 91 ? -14.381 17.168 1.382 1.00 16.07 90 LEU A CA 1
ATOM 804 C C . LEU A 1 91 ? -14.983 15.803 1.609 1.00 17.97 90 LEU A C 1
ATOM 805 O O . LEU A 1 91 ? -15.744 15.309 0.774 1.00 22.08 90 LEU A O 1
ATOM 810 N N A LYS A 1 92 ? -14.643 15.169 2.724 0.50 14.24 91 LYS A N 1
ATOM 811 N N B LYS A 1 92 ? -14.579 15.162 2.702 0.50 16.72 91 LYS A N 1
ATOM 812 C CA A LYS A 1 92 ? -15.258 13.909 3.070 0.50 12.27 91 LYS A CA 1
ATOM 813 C CA B LYS A 1 92 ? -15.208 13.947 3.164 0.50 15.99 91 LYS A CA 1
ATOM 814 C C A LYS A 1 92 ? -16.237 14.139 4.218 0.50 12.17 91 LYS A C 1
ATOM 815 C C B LYS A 1 92 ? -16.126 14.349 4.316 0.50 16.71 91 LYS A C 1
ATOM 816 O O A LYS A 1 92 ? -15.851 14.517 5.342 0.50 11.39 91 LYS A O 1
ATOM 817 O O B LYS A 1 92 ? -15.680 14.927 5.323 0.50 16.67 91 LYS A O 1
ATOM 822 N N A ARG A 1 93 ? -17.506 13.899 3.928 0.50 10.44 92 ARG A N 1
ATOM 823 N N B ARG A 1 93 ? -17.413 14.069 4.149 0.50 14.80 92 ARG A N 1
ATOM 824 C CA A ARG A 1 93 ? -18.585 14.261 4.837 0.50 11.96 92 ARG A CA 1
ATOM 825 C CA B ARG A 1 93 ? -18.405 14.336 5.190 0.50 14.93 92 ARG A CA 1
ATOM 826 C C A ARG A 1 93 ? -19.286 12.977 5.282 0.50 11.25 92 ARG A C 1
ATOM 827 C C B ARG A 1 93 ? -19.173 13.028 5.414 0.50 12.95 92 ARG A C 1
ATOM 828 O O A ARG A 1 93 ? -18.964 11.885 4.792 0.50 12.77 92 ARG A O 1
ATOM 829 O O B ARG A 1 93 ? -18.776 11.976 4.894 0.50 14.31 92 ARG A O 1
ATOM 844 N N . LEU A 1 94 ? -20.245 13.090 6.193 1.00 11.45 93 LEU A N 1
ATOM 845 C CA . LEU A 1 94 ? -20.942 11.898 6.658 1.00 10.31 93 LEU A CA 1
ATOM 846 C C . LEU A 1 94 ? -21.628 11.101 5.547 1.00 10.02 93 LEU A C 1
ATOM 847 O O . LEU A 1 94 ? -21.592 9.878 5.547 1.00 12.65 93 LEU A O 1
ATOM 852 N N . LYS A 1 95 ? -22.264 11.810 4.613 1.00 13.02 94 LYS A N 1
ATOM 853 C CA . LYS A 1 95 ? -23.168 11.182 3.6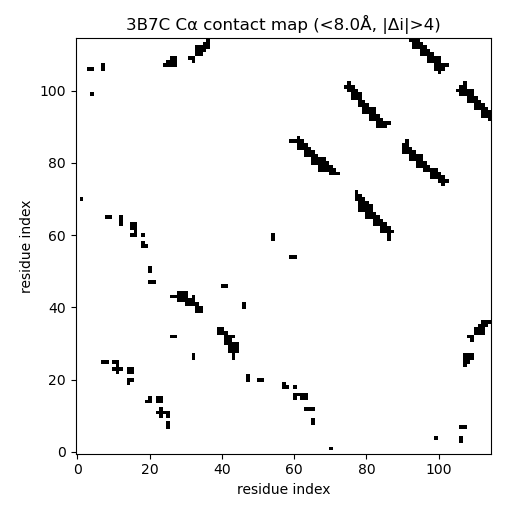37 1.00 13.27 94 LYS A CA 1
ATOM 854 C C . LYS A 1 95 ? -22.813 11.620 2.222 1.00 14.19 94 LYS A C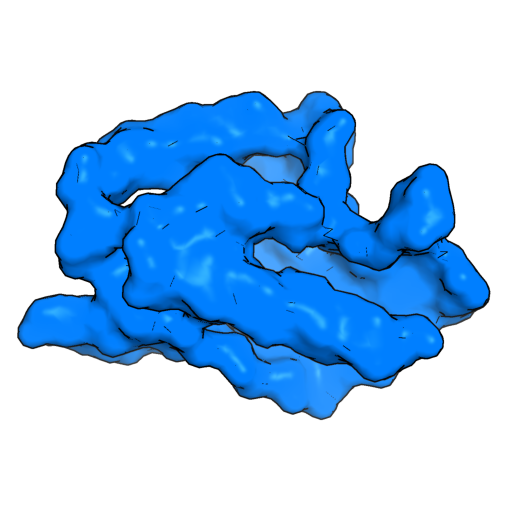 1
ATOM 855 O O . LYS A 1 95 ? -23.557 11.285 1.296 1.00 15.85 94 LYS A O 1
ATOM 861 N N . ASP A 1 96 ? -21.682 12.296 2.035 1.00 12.09 95 ASP A N 1
ATOM 862 C CA . ASP A 1 96 ? -21.229 12.667 0.708 1.00 12.67 95 ASP A CA 1
ATOM 863 C C . ASP A 1 96 ? -19.782 13.074 0.707 1.00 11.29 95 ASP A C 1
ATOM 864 O O . ASP A 1 96 ? -19.183 13.200 1.786 1.00 11.41 95 ASP A O 1
ATOM 869 N N . THR A 1 97 ? -19.248 13.276 -0.501 1.00 11.92 96 THR A N 1
ATOM 870 C CA . THR A 1 97 ? -17.884 13.650 -0.725 1.00 15.06 96 THR A CA 1
ATOM 871 C C . THR A 1 97 ? -17.821 14.777 -1.798 1.00 15.31 96 THR A C 1
ATOM 872 O O . THR A 1 97 ? -17.432 14.519 -2.930 1.00 16.70 96 THR A O 1
ATOM 876 N N . PRO A 1 98 ? -18.249 15.999 -1.430 1.00 13.96 97 PRO A N 1
ATOM 877 C CA . PRO A 1 98 ? -18.203 17.113 -2.382 1.00 15.17 97 PRO A CA 1
ATOM 878 C C . PRO A 1 98 ? -16.809 17.347 -2.932 1.00 14.18 97 PRO A C 1
ATOM 879 O O . PRO A 1 98 ? -15.774 17.166 -2.251 1.00 14.28 97 PRO A O 1
ATOM 883 N N . THR A 1 99 ? -16.779 17.692 -4.208 1.00 13.34 98 THR A N 1
ATOM 884 C CA . THR A 1 99 ? -15.536 18.022 -4.901 1.00 12.42 98 THR A CA 1
ATOM 885 C C . THR A 1 99 ? -15.738 19.253 -5.787 1.00 12.74 98 THR A C 1
ATOM 886 O O . THR A 1 99 ? -16.828 19.541 -6.246 1.00 13.66 98 THR A O 1
ATOM 890 N N . GLY A 1 100 ? -14.644 19.940 -6.031 1.00 12.40 99 GLY A N 1
ATOM 891 C CA . GLY A 1 100 ? -14.647 21.068 -6.911 1.00 13.03 99 GLY A CA 1
ATOM 892 C C . GLY A 1 100 ? -13.255 21.562 -7.224 1.00 12.81 99 GLY A C 1
ATOM 893 O O . GLY A 1 100 ? -12.241 20.887 -6.971 1.00 14.19 99 GLY A O 1
ATOM 894 N N . VAL A 1 101 ? -13.219 22.755 -7.841 1.00 13.38 100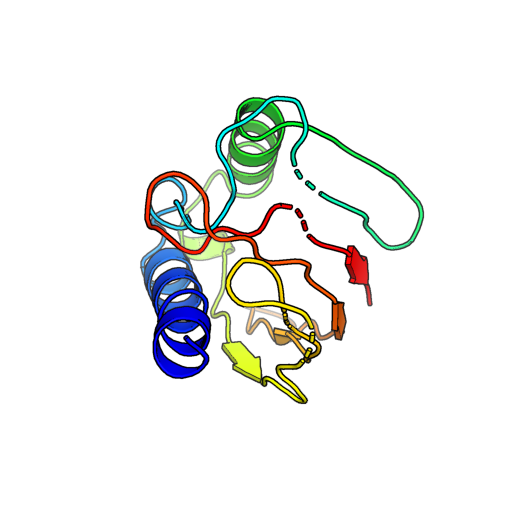 VAL A N 1
ATOM 895 C CA . VAL A 1 101 ? -11.973 23.379 -8.226 1.00 9.58 100 VAL A CA 1
ATOM 896 C C . VAL A 1 101 ? -11.808 24.732 -7.565 1.00 13.78 100 VAL A C 1
ATOM 897 O O . VAL A 1 101 ? -12.770 25.377 -7.175 1.00 13.46 100 VAL A O 1
ATOM 901 N N . PHE A 1 102 ? -10.569 25.168 -7.457 1.00 12.05 101 PHE A N 1
ATOM 902 C CA . PHE A 1 102 ? -10.269 26.491 -6.989 1.00 11.83 101 PHE A CA 1
ATOM 903 C C . PHE A 1 102 ? -9.134 27.117 -7.773 1.00 11.77 101 PHE A C 1
ATOM 904 O O . PHE A 1 102 ? -8.212 26.461 -8.267 1.00 13.57 101 PHE A O 1
ATOM 912 N N . THR A 1 103 ? -9.227 28.442 -7.868 1.00 11.52 102 THR A N 1
ATOM 913 C CA . THR A 1 103 ? -8.142 29.259 -8.357 1.00 11.78 102 THR A CA 1
ATOM 914 C C . THR A 1 103 ? -7.954 30.416 -7.353 1.00 10.36 102 THR A C 1
ATOM 915 O O . THR A 1 103 ? -8.931 31.017 -6.887 1.00 13.42 102 THR A O 1
ATOM 919 N N . LEU A 1 104 ? -6.707 30.614 -6.939 1.00 8.66 103 LEU A N 1
ATOM 920 C CA . LEU A 1 104 ? -6.330 31.588 -5.912 1.00 12.11 103 LEU A CA 1
ATOM 921 C C . LEU A 1 104 ? -5.272 32.570 -6.417 1.00 14.04 103 LEU A C 1
ATOM 922 O O . LEU A 1 104 ? -4.387 32.195 -7.231 1.00 13.16 103 LEU A O 1
ATOM 927 N N . LEU A 1 105 ? -5.350 33.799 -5.939 1.00 13.41 104 LEU A N 1
ATOM 928 C CA . LEU A 1 105 ? -4.218 34.731 -5.950 1.00 12.62 104 LEU A CA 1
ATOM 929 C C . LEU A 1 105 ? -3.670 34.765 -4.523 1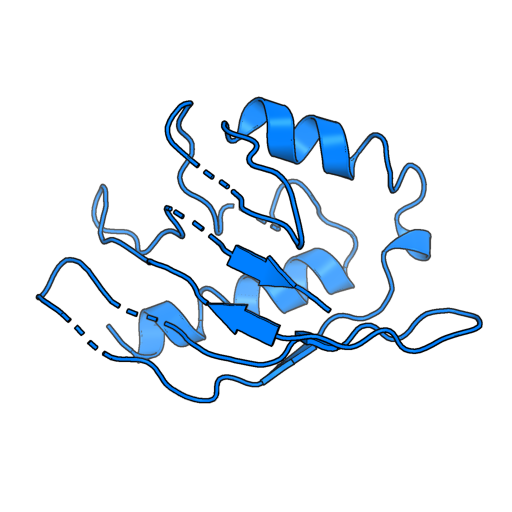.00 14.41 104 LEU A C 1
ATOM 930 O O . LEU A 1 105 ? -4.424 34.984 -3.548 1.00 13.97 104 LEU A O 1
ATOM 935 N N A VAL A 1 106 ? -2.374 34.498 -4.407 0.50 11.82 105 VAL A N 1
ATOM 936 N N B VAL A 1 106 ? -2.359 34.630 -4.425 0.50 12.33 105 VAL A N 1
ATOM 937 C CA A VAL A 1 106 ? -1.661 34.637 -3.136 0.50 12.88 105 VAL A CA 1
ATOM 938 C CA B VAL A 1 106 ? -1.675 34.619 -3.142 0.50 14.57 105 VAL A CA 1
ATOM 939 C C A VAL A 1 106 ? -0.671 35.777 -3.354 0.50 12.08 105 VAL A C 1
ATOM 940 C C B VAL A 1 106 ? -0.568 35.658 -3.273 0.50 14.92 105 VAL A C 1
ATOM 941 O O A VAL A 1 106 ? -0.105 35.970 -4.484 0.50 7.63 105 VAL A O 1
ATOM 942 O O B VAL A 1 106 ? 0.204 35.633 -4.259 0.50 15.85 105 VAL A O 1
ATOM 949 N N . GLU A 1 107 ? -0.493 36.568 -2.299 1.00 13.52 106 GLU A N 1
ATOM 950 C CA . GLU A 1 107 ? 0.415 37.733 -2.346 1.00 15.48 106 GLU A CA 1
ATOM 951 C C . GLU A 1 107 ? 1.255 37.827 -1.081 1.00 13.61 106 GLU A C 1
ATOM 952 O O . GLU A 1 107 ? 0.814 37.395 -0.018 1.00 12.04 106 GLU A O 1
ATOM 958 N N A LYS A 1 108 ? 2.459 38.379 -1.229 0.50 14.67 107 LYS A N 1
ATOM 959 N N B LYS A 1 108 ? 2.476 38.356 -1.209 0.50 16.73 107 LYS A N 1
ATOM 960 C CA A LYS A 1 108 ? 3.385 38.523 -0.139 0.50 13.51 107 LYS A CA 1
ATOM 961 C CA B LYS A 1 108 ? 3.392 38.469 -0.085 0.50 17.84 107 LYS A CA 1
ATOM 962 C C A LYS A 1 108 ? 3.094 39.875 0.488 0.50 16.41 107 LYS A C 1
ATOM 963 C C B LYS A 1 108 ? 3.159 39.843 0.527 0.50 18.56 107 LYS A C 1
ATOM 964 O O A LYS A 1 108 ? 3.364 40.924 -0.117 0.50 15.76 107 LYS A O 1
ATOM 965 O O B LYS A 1 108 ? 3.546 40.869 -0.042 0.50 18.64 107 LYS A O 1
ATOM 976 N N . ILE A 1 109 ? 2.464 39.842 1.654 1.00 18.78 108 ILE A N 1
ATOM 977 C CA . ILE A 1 109 ? 2.048 41.059 2.345 1.00 22.58 108 ILE A CA 1
ATOM 978 C C . ILE A 1 109 ? 2.632 40.963 3.751 1.00 20.03 108 ILE A C 1
ATOM 979 O O . ILE A 1 109 ? 2.397 39.982 4.474 1.00 21.93 108 ILE A O 1
ATOM 984 N N . ASP A 1 110 ? 3.414 41.950 4.156 1.00 24.43 109 ASP A N 1
ATOM 985 C CA . ASP A 1 110 ? 4.077 41.870 5.488 1.00 28.01 109 ASP A CA 1
ATOM 986 C C . ASP A 1 110 ? 4.939 40.614 5.623 1.00 26.64 109 ASP A C 1
ATOM 987 O O . ASP A 1 110 ? 4.864 39.899 6.643 1.00 27.31 109 ASP A O 1
ATOM 992 N N . ASP A 1 111 ? 5.713 40.307 4.582 1.00 27.10 110 ASP A N 1
ATOM 993 C CA . ASP A 1 111 ? 6.550 39.115 4.606 1.00 26.73 110 ASP A CA 1
ATOM 994 C C . ASP A 1 111 ? 5.822 37.798 4.958 1.00 23.55 110 ASP A C 1
ATOM 995 O O . ASP A 1 111 ? 6.415 36.867 5.488 1.00 23.93 110 ASP A O 1
ATOM 1000 N N . ARG A 1 112 ? 4.523 37.698 4.638 1.00 20.57 111 ARG A N 1
ATOM 1001 C CA . ARG A 1 112 ? 3.846 36.432 4.704 1.00 20.77 111 ARG A CA 1
ATOM 1002 C C . ARG A 1 112 ? 3.022 36.245 3.424 1.00 15.97 111 ARG A C 1
ATOM 1003 O O . ARG A 1 112 ? 2.439 37.205 2.920 1.00 17.97 111 ARG A O 1
ATOM 1011 N N . TRP A 1 113 ? 2.949 35.014 2.923 1.00 15.66 112 TRP A N 1
ATOM 1012 C CA . TRP A 1 113 ? 2.072 34.697 1.806 1.00 15.34 112 TRP A CA 1
ATOM 1013 C C . TRP A 1 113 ? 0.635 34.521 2.356 1.00 16.71 112 TRP A C 1
ATOM 1014 O O . TRP A 1 113 ? 0.401 33.693 3.247 1.00 16.82 112 TRP A O 1
ATOM 1025 N N . VAL A 1 114 ? -0.307 35.279 1.778 1.00 15.26 113 VAL A N 1
ATOM 1026 C CA . VAL A 1 114 ? -1.721 35.197 2.111 1.00 15.73 113 VAL A CA 1
ATOM 1027 C C . VAL A 1 114 ? -2.582 35.152 0.831 1.00 13.80 113 VAL A C 1
ATOM 1028 O O . VAL A 1 114 ? -2.251 35.790 -0.176 1.00 13.85 113 VAL A O 1
ATOM 1032 N N . ILE A 1 115 ? -3.688 34.448 0.931 1.00 13.09 114 ILE A N 1
ATOM 1033 C CA . ILE A 1 115 ? -4.711 34.431 -0.123 1.00 10.69 114 ILE A CA 1
ATOM 1034 C C . ILE A 1 115 ? -5.461 35.739 -0.146 1.00 11.48 114 ILE A C 1
ATOM 1035 O O . ILE A 1 115 ? -6.119 36.075 0.846 1.00 12.27 114 ILE A O 1
ATOM 1040 N N . THR A 1 116 ? -5.388 36.453 -1.269 1.00 10.80 115 THR A N 1
ATOM 1041 C CA . THR A 1 116 ? -6.107 37.714 -1.389 1.00 12.12 115 THR A CA 1
ATOM 1042 C C . THR A 1 116 ? -7.361 37.591 -2.284 1.00 13.84 115 THR A C 1
ATOM 1043 O O . THR A 1 116 ? -8.261 38.427 -2.214 1.00 12.19 115 THR A O 1
ATOM 1055 N N . ASP A 1 118 ? -9.954 34.289 -3.945 1.00 14.06 117 ASP A N 1
ATOM 1056 C CA . ASP A 1 118 ? -10.190 32.849 -3.946 1.00 12.53 117 ASP A CA 1
ATOM 1057 C C . ASP A 1 118 ? -11.485 32.613 -4.715 1.00 10.59 117 ASP A C 1
ATOM 1058 O O . ASP A 1 118 ? -12.576 32.999 -4.249 1.00 12.27 117 ASP A O 1
ATOM 1063 N N . HIS A 1 119 ? -11.352 32.029 -5.890 1.00 12.27 118 HIS A N 1
ATOM 1064 C CA . HIS A 1 119 ? -12.530 31.618 -6.693 1.00 10.47 118 HIS A CA 1
ATOM 1065 C C . HIS A 1 119 ? -12.676 30.087 -6.592 1.00 11.52 118 HIS A C 1
ATOM 1066 O O . HIS A 1 119 ? -11.893 29.330 -7.164 1.00 10.34 118 HIS A O 1
ATOM 1073 N N . SER A 1 120 ? -13.688 29.642 -5.877 1.00 13.55 119 SER A N 1
ATOM 1074 C CA . SER A 1 120 ? -13.936 28.229 -5.663 1.00 13.33 119 SER A CA 1
ATOM 1075 C C . SER A 1 120 ? -15.278 27.914 -6.275 1.00 15.06 119 SER A C 1
ATOM 1076 O O . SER A 1 120 ? -16.257 28.644 -6.040 1.00 19.87 119 SER A O 1
ATOM 1079 N N . SER A 1 121 ? -15.334 26.816 -7.023 1.00 13.79 120 SER A N 1
ATOM 1080 C CA . SER A 1 121 ? -16.574 26.393 -7.601 1.00 14.85 120 SER A CA 1
ATOM 1081 C C . SER A 1 121 ? -16.709 24.875 -7.653 1.00 13.44 120 SER A C 1
ATOM 1082 O O . SER A 1 121 ? -15.758 24.136 -7.467 1.00 14.15 120 SER A O 1
ATOM 1085 N N . ASP A 1 122 ? -17.930 24.425 -7.889 1.00 13.44 121 ASP A N 1
ATOM 1086 C CA . ASP A 1 122 ? -18.198 23.020 -8.075 1.00 14.71 121 ASP A CA 1
ATOM 1087 C C . ASP A 1 122 ? -19.218 22.777 -9.170 1.00 16.79 121 ASP A C 1
ATOM 1088 O O . ASP A 1 122 ? -19.897 23.739 -9.566 1.00 14.01 121 ASP A O 1
#

CATH classification: 3.10.450.50

Sequence (115 aa):
PTDDIVQLLLKGQEEAWNRGDLDAYQGYWQNEEQQLLLISNNGKFRNGWDETLAAYKKKNYPDKESLGELKFTIKEIKLSNYAAVVVGRRWDLKKRRLKDTPTGVFTLLVVEKKIDDRWVITDHSSD

Solvent-accessible surface area: 7370 Å² total

Organism: Shewanella oneidensis (strain ATCC 700550 / JCM 31522 / CIP 106686 / LMG 19005 / NCIMB 14063 / MR-1) (NCBI:txid211586)

B-factor: mean 19.81, std 9.36, range [5.57, 62.45]

Radius of gyration: 13.78 Å; Cα contacts (8 Å, |Δi|>4): 229; chains: 1; bounding box: 32×33×26 Å

Nearest PDB structures (foldseek):
  3b7c-assembly1_A-2  TM=1.009E+00  e=6.997E-22  Shewanella oneidensis MR-1
  5iep-assembly1_A  TM=8.394E-01  e=1.802E-05  synthetic construct
  6w3f-assembly2_B  TM=7.996E-01  e=2.299E-05  synthetic construct
  4i4k-assembly1_B  TM=7.361E-01  e=3.979E-05  Streptomyces globisporus C-1027
  6d63-assembly1_A  TM=6.366E-01  e=1.121E-04  Pseudomonas sp. ADP

InterPro domains:
  IPR027843 Domain of unknown function DUF4440 [PF14534] (34-142)
  IPR032710 NTF2-like domain superfamily [SSF54427] (31-148)

Secondary structure (DSSP, 8-state):
-HHHHHHHHHHHHHHHHTT-TTT---B--STT--B-SS-B---HHHHHHHHHHH-SSGGGS-EEEEEEEE---BTTB--EEEEEEE-SS---EEEEE--EEEETTEEEE--EEE-